Protein AF-A0A2W4LEG4-F1 (afdb_monomer_lite)

pLDDT: mean 87.24, std 9.11, range [45.69, 94.88]

Sequence (70 aa):
PACPRLGSVRNALIIEFHSQDVEWWDALVTGEEGLIHNGYIQLSDRPGHGLELNEDVARAHLQEGSTFFE

Foldseek 3Di:
DDFPVLVVDPPRDADDDDCPVPPCPQVQWPDPRGQADPRDGDADPDPDRNTDGPVVSCVVPDDPPDDDVD

Secondary structure (DSSP, 8-state):
--THHHHT-TT--------TT-TTTGGGEESSS-S-BTTBPPPP-SSTTS-EE-HHHHHHTPPTT--S--

Radius of gyration: 13.99 Å; chains: 1; bounding box: 37×26×31 Å

Structure (mmCIF, N/CA/C/O backbone):
data_AF-A0A2W4LEG4-F1
#
_entry.id   AF-A0A2W4LEG4-F1
#
loop_
_atom_site.group_PDB
_atom_site.id
_atom_site.type_symbol
_atom_site.label_atom_id
_atom_site.label_alt_id
_atom_site.label_comp_id
_atom_site.label_asym_id
_atom_site.label_entity_id
_atom_site.label_seq_id
_atom_site.pdbx_PDB_ins_code
_atom_site.Cartn_x
_atom_site.Cartn_y
_atom_site.Cartn_z
_atom_site.occupancy
_atom_site.B_iso_or_equiv
_atom_site.auth_seq_id
_atom_site.auth_comp_id
_atom_site.auth_asym_id
_atom_site.auth_atom_id
_atom_site.pdbx_PDB_model_num
ATOM 1 N N . PRO A 1 1 ? 9.824 -4.614 -9.091 1.00 45.69 1 PRO A N 1
ATOM 2 C CA . PRO A 1 1 ? 10.626 -3.772 -8.175 1.00 45.69 1 PRO A CA 1
ATOM 3 C C . PRO A 1 1 ? 9.746 -3.329 -7.002 1.00 45.69 1 PRO A C 1
ATOM 5 O O . PRO A 1 1 ? 8.861 -2.508 -7.173 1.00 45.69 1 PRO A O 1
ATOM 8 N N . ALA A 1 2 ? 9.907 -3.956 -5.838 1.00 60.22 2 ALA A N 1
ATOM 9 C CA . ALA A 1 2 ? 9.053 -3.706 -4.676 1.00 60.22 2 ALA A CA 1
ATOM 10 C C . ALA A 1 2 ? 9.195 -2.288 -4.096 1.00 60.22 2 ALA A C 1
ATOM 12 O O . ALA A 1 2 ? 10.101 -1.559 -4.492 1.00 60.22 2 ALA A O 1
ATOM 13 N N . CYS A 1 3 ? 8.320 -1.966 -3.129 1.00 68.19 3 CYS A N 1
ATOM 14 C CA . CYS A 1 3 ? 8.273 -0.759 -2.285 1.00 68.19 3 CYS A CA 1
ATOM 15 C C . CYS A 1 3 ? 9.614 0.014 -2.177 1.00 68.19 3 CYS A C 1
ATOM 17 O O . CYS A 1 3 ? 10.655 -0.622 -1.979 1.00 68.19 3 CYS A O 1
ATOM 19 N N . PRO A 1 4 ? 9.618 1.369 -2.216 1.00 72.50 4 PRO A N 1
ATOM 20 C CA . PRO A 1 4 ? 10.827 2.189 -2.407 1.00 72.50 4 PRO A CA 1
ATOM 21 C C . PRO A 1 4 ? 12.027 1.853 -1.507 1.00 72.50 4 PRO A C 1
ATOM 23 O O . PRO A 1 4 ? 13.181 1.933 -1.935 1.00 72.50 4 PRO A O 1
ATOM 26 N N . ARG A 1 5 ? 11.772 1.420 -0.264 1.00 76.31 5 ARG A N 1
ATOM 27 C CA . ARG A 1 5 ? 12.823 0.965 0.657 1.00 76.31 5 ARG A CA 1
ATOM 28 C C . ARG A 1 5 ? 13.585 -0.235 0.098 1.00 76.31 5 ARG A C 1
ATOM 30 O O . ARG A 1 5 ? 14.810 -0.226 0.110 1.00 76.31 5 ARG A O 1
ATOM 37 N N . LEU A 1 6 ? 12.876 -1.256 -0.377 1.00 78.00 6 LEU A N 1
ATOM 38 C CA . LEU A 1 6 ? 13.500 -2.457 -0.920 1.00 78.00 6 LEU A CA 1
ATOM 39 C C . LEU A 1 6 ? 14.246 -2.145 -2.221 1.00 78.00 6 LEU A C 1
ATOM 41 O O . LEU A 1 6 ? 15.369 -2.605 -2.399 1.00 78.00 6 LEU A O 1
ATOM 45 N N . GLY A 1 7 ? 13.666 -1.298 -3.080 1.00 81.50 7 GLY A N 1
ATOM 46 C CA . GLY A 1 7 ? 14.314 -0.834 -4.312 1.00 81.50 7 GLY A CA 1
ATOM 47 C C . GLY A 1 7 ? 15.645 -0.103 -4.085 1.00 81.50 7 GLY A C 1
ATOM 48 O O . GLY A 1 7 ? 16.481 -0.063 -4.982 1.00 81.50 7 GLY A O 1
ATOM 49 N N . SER A 1 8 ? 15.875 0.422 -2.878 1.00 86.50 8 SER A N 1
ATOM 50 C CA . SER A 1 8 ? 17.111 1.124 -2.504 1.00 86.50 8 SER A CA 1
ATOM 51 C C . SER A 1 8 ? 18.195 0.205 -1.916 1.00 86.50 8 SER A C 1
ATOM 53 O O . SER A 1 8 ? 19.324 0.645 -1.686 1.00 86.50 8 SER A O 1
ATOM 55 N N . VAL A 1 9 ? 17.887 -1.070 -1.651 1.00 91.94 9 VAL A N 1
ATOM 56 C CA . VAL A 1 9 ? 18.797 -2.031 -1.009 1.00 91.94 9 VAL A CA 1
ATOM 57 C C . VAL A 1 9 ? 19.357 -2.996 -2.054 1.00 91.94 9 VAL A C 1
ATOM 59 O O . VAL A 1 9 ? 18.649 -3.833 -2.599 1.00 91.94 9 VAL A O 1
ATOM 62 N N . ARG A 1 10 ? 20.669 -2.917 -2.307 1.00 88.19 10 ARG A N 1
ATOM 63 C CA . ARG A 1 10 ? 21.342 -3.660 -3.395 1.00 88.19 10 ARG A CA 1
ATOM 64 C C . ARG A 1 10 ? 21.258 -5.185 -3.296 1.00 88.19 10 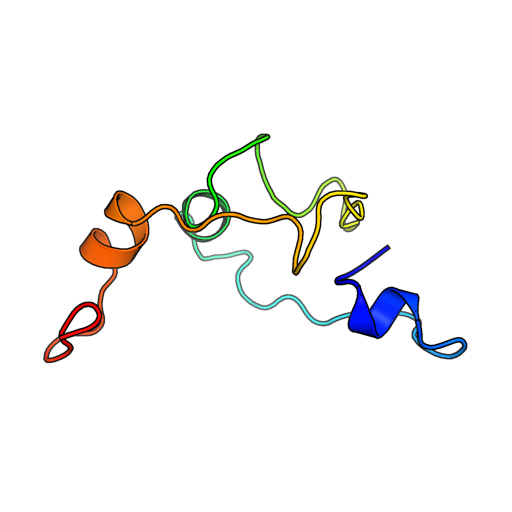ARG A C 1
ATOM 66 O O . ARG A 1 10 ? 21.393 -5.860 -4.307 1.00 88.19 10 ARG A O 1
ATOM 73 N N . ASN A 1 11 ? 21.104 -5.724 -2.091 1.00 91.31 11 ASN A N 1
ATOM 74 C CA . ASN A 1 11 ? 21.026 -7.162 -1.832 1.00 91.31 11 ASN A CA 1
ATOM 75 C C . ASN A 1 11 ? 19.599 -7.634 -1.521 1.00 91.31 11 ASN A C 1
ATOM 77 O O . ASN A 1 11 ? 19.419 -8.752 -1.042 1.00 91.31 11 ASN A O 1
ATOM 81 N N . ALA A 1 12 ? 18.593 -6.794 -1.761 1.00 87.12 12 ALA A N 1
ATOM 82 C CA . ALA A 1 12 ? 17.215 -7.231 -1.706 1.00 87.12 12 ALA A CA 1
ATOM 83 C C . ALA A 1 12 ? 16.852 -8.015 -2.973 1.00 87.12 12 ALA A C 1
ATOM 85 O O . ALA A 1 12 ? 17.062 -7.538 -4.085 1.00 87.12 12 ALA A O 1
ATOM 86 N N . LEU A 1 13 ? 16.302 -9.218 -2.792 1.00 90.00 13 LEU A N 1
ATOM 87 C CA . LEU A 1 13 ? 15.969 -10.129 -3.894 1.00 90.00 13 LEU A CA 1
ATOM 88 C C . LEU A 1 13 ? 14.457 -10.294 -4.079 1.00 90.00 13 LEU A C 1
ATOM 90 O O . LEU A 1 13 ? 13.969 -10.255 -5.203 1.00 90.00 13 LEU A O 1
ATOM 94 N N . ILE A 1 14 ? 13.723 -10.459 -2.977 1.00 91.00 14 ILE A N 1
ATOM 95 C CA . ILE A 1 14 ? 12.274 -10.687 -2.945 1.00 91.00 14 ILE A CA 1
ATOM 96 C C . ILE A 1 14 ? 11.660 -9.979 -1.733 1.00 91.00 14 ILE A C 1
ATOM 98 O O . ILE A 1 14 ? 12.370 -9.662 -0.776 1.00 91.00 14 ILE A O 1
ATOM 102 N N . ILE A 1 15 ? 10.348 -9.749 -1.774 1.00 91.44 15 ILE A N 1
ATOM 103 C CA . ILE A 1 15 ? 9.559 -9.298 -0.625 1.00 91.44 15 ILE A CA 1
ATOM 104 C C . ILE A 1 15 ? 8.400 -10.255 -0.397 1.00 91.44 15 ILE A C 1
ATOM 106 O O . ILE A 1 15 ? 7.843 -10.804 -1.344 1.00 91.44 15 ILE A O 1
ATOM 110 N N . GLU A 1 16 ? 8.076 -10.456 0.869 1.00 93.88 16 GLU A N 1
ATOM 111 C CA . GLU A 1 16 ? 6.949 -11.263 1.305 1.00 93.88 16 GLU A CA 1
ATOM 112 C C . GLU A 1 16 ? 5.613 -10.627 0.895 1.00 93.88 16 GLU A C 1
ATOM 114 O O . GLU A 1 16 ? 5.444 -9.408 0.963 1.00 93.88 16 GLU A O 1
ATOM 119 N N . PHE A 1 17 ? 4.660 -11.472 0.503 1.00 91.75 17 PHE A N 1
ATOM 120 C CA . PHE A 1 17 ? 3.265 -11.105 0.291 1.00 91.75 17 PHE A CA 1
ATOM 121 C C . PHE A 1 17 ? 2.373 -12.205 0.872 1.00 91.75 17 PHE A C 1
ATOM 123 O O . PHE A 1 17 ? 2.448 -13.353 0.445 1.00 91.75 17 PHE A O 1
ATOM 130 N N . HIS A 1 18 ? 1.552 -11.848 1.861 1.00 92.62 18 HIS A N 1
ATOM 131 C CA . HIS A 1 18 ? 0.742 -12.788 2.646 1.00 92.62 18 HIS A CA 1
ATOM 132 C C . HIS A 1 18 ? -0.750 -12.409 2.653 1.00 92.62 18 HIS A C 1
ATOM 134 O O . HIS A 1 18 ? -1.471 -12.675 3.612 1.00 92.62 18 HIS A O 1
ATOM 140 N N . SER A 1 19 ? -1.220 -11.759 1.586 1.00 91.31 19 SER A N 1
ATOM 141 C CA . SER A 1 19 ? -2.609 -11.284 1.464 1.00 91.31 19 SER A CA 1
ATOM 142 C C . SER A 1 19 ? -3.271 -11.700 0.151 1.00 91.31 19 SER A C 1
ATOM 144 O O . SER A 1 19 ? -4.270 -11.119 -0.246 1.00 91.31 19 SER A O 1
ATOM 146 N N . GLN A 1 20 ? -2.741 -12.738 -0.501 1.00 88.88 20 GLN A N 1
ATOM 147 C CA . GLN A 1 20 ? -3.289 -13.290 -1.746 1.00 88.88 20 GLN A CA 1
ATOM 148 C C . GLN A 1 20 ? -4.740 -13.788 -1.607 1.00 88.88 20 GLN A C 1
ATOM 150 O O . GLN A 1 20 ? -5.479 -13.786 -2.582 1.00 88.88 20 GLN A O 1
ATOM 155 N N . ASP A 1 21 ? -5.138 -14.200 -0.398 1.00 91.94 21 ASP A N 1
ATOM 156 C CA . ASP A 1 21 ? -6.470 -14.738 -0.095 1.00 91.94 21 ASP A CA 1
ATOM 157 C C . ASP A 1 21 ? -7.437 -13.657 0.432 1.00 91.94 21 ASP A C 1
ATOM 159 O O . ASP A 1 21 ? -8.551 -13.958 0.858 1.00 91.94 21 ASP A O 1
ATOM 163 N N . VAL A 1 22 ? -7.010 -12.391 0.454 1.00 92.56 22 VAL A N 1
ATOM 164 C CA . VAL A 1 22 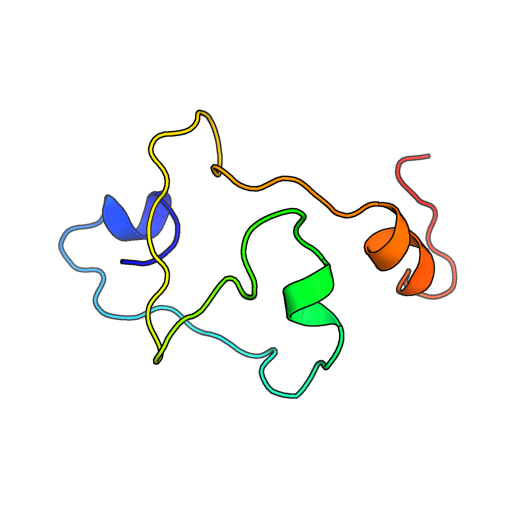? -7.799 -11.264 0.962 1.00 92.56 22 VAL A CA 1
ATOM 165 C C . VAL A 1 22 ? -8.364 -10.488 -0.225 1.00 92.56 22 VAL A C 1
ATOM 167 O O . VAL A 1 22 ? -7.694 -9.629 -0.790 1.00 92.56 22 VAL A O 1
ATOM 170 N N . GLU A 1 23 ? -9.615 -10.780 -0.590 1.00 91.31 23 GLU A N 1
ATOM 171 C CA . GLU A 1 23 ? -10.268 -10.258 -1.807 1.00 91.31 23 GLU A CA 1
ATOM 172 C C . GLU A 1 23 ? -10.280 -8.722 -1.908 1.00 91.31 23 GLU A C 1
ATOM 174 O O . GLU A 1 23 ? -10.225 -8.164 -3.000 1.00 91.31 23 GLU A O 1
ATOM 179 N N . TRP A 1 24 ? -10.335 -8.025 -0.773 1.00 91.62 24 TRP A N 1
ATOM 180 C CA . TRP A 1 24 ? -10.394 -6.562 -0.708 1.00 91.62 24 TRP A CA 1
ATOM 181 C C . TRP A 1 24 ? -9.018 -5.891 -0.600 1.00 91.62 24 TRP A C 1
ATOM 183 O O . TRP A 1 24 ? -8.946 -4.662 -0.577 1.00 91.62 24 TRP A O 1
ATOM 193 N N . TRP A 1 25 ? -7.924 -6.658 -0.525 1.00 92.38 25 TRP A N 1
ATOM 194 C CA . TRP A 1 25 ? -6.591 -6.108 -0.265 1.00 92.38 25 TRP A CA 1
ATOM 195 C C . TRP A 1 25 ? -6.134 -5.140 -1.356 1.00 92.38 25 TRP A C 1
ATOM 197 O O . TRP A 1 25 ? -5.669 -4.048 -1.040 1.00 92.38 25 TRP A O 1
ATOM 207 N N . ASP A 1 26 ? -6.332 -5.488 -2.629 1.00 90.69 26 ASP A N 1
ATOM 208 C CA . ASP A 1 26 ? -5.993 -4.596 -3.745 1.00 90.69 26 ASP A CA 1
ATOM 209 C C . ASP A 1 26 ? -6.861 -3.327 -3.755 1.00 90.69 26 ASP A C 1
ATOM 211 O O . ASP A 1 26 ? -6.406 -2.263 -4.167 1.00 90.69 26 ASP A O 1
ATOM 215 N N . ALA A 1 27 ? -8.092 -3.407 -3.237 1.00 92.06 27 ALA A N 1
ATOM 216 C CA . ALA A 1 27 ? -9.018 -2.278 -3.185 1.00 92.06 27 ALA A CA 1
ATOM 217 C C . ALA A 1 27 ? -8.670 -1.246 -2.093 1.00 92.06 27 ALA A C 1
ATOM 219 O O . ALA A 1 27 ? -9.241 -0.153 -2.092 1.00 92.06 27 ALA A O 1
ATOM 220 N N . LEU A 1 28 ? -7.736 -1.553 -1.178 1.00 92.38 28 LEU A N 1
ATOM 221 C CA . LEU A 1 28 ? -7.262 -0.616 -0.148 1.00 92.38 28 LEU A CA 1
ATOM 222 C C . LEU A 1 28 ? -6.538 0.604 -0.716 1.00 92.38 28 LEU A C 1
ATOM 224 O O . LEU A 1 28 ? -6.401 1.603 -0.012 1.00 92.38 28 LEU A O 1
ATOM 228 N N . VAL A 1 29 ? -6.028 0.529 -1.941 1.00 91.44 29 VAL A N 1
ATOM 229 C CA . VAL A 1 29 ? -5.298 1.624 -2.577 1.00 91.44 29 VAL A CA 1
ATOM 230 C C . VAL A 1 29 ? -6.132 2.175 -3.725 1.00 91.44 29 VAL A C 1
ATOM 232 O O . VAL A 1 29 ? -6.665 1.426 -4.537 1.00 91.44 29 VAL A O 1
ATOM 235 N N . THR A 1 30 ? -6.239 3.497 -3.819 1.00 87.38 30 THR A N 1
ATOM 236 C CA . THR A 1 30 ? -6.855 4.155 -4.977 1.00 87.38 30 THR A CA 1
ATOM 237 C C . THR A 1 30 ? -5.858 4.217 -6.137 1.00 87.38 30 THR A C 1
ATOM 239 O O . THR A 1 30 ? -4.720 4.655 -5.937 1.00 87.38 30 THR A O 1
ATOM 242 N N . GLY A 1 31 ? -6.263 3.861 -7.358 1.00 75.12 31 GLY A N 1
ATOM 243 C CA . GLY A 1 31 ? -5.395 3.946 -8.539 1.00 75.12 31 GLY A CA 1
ATOM 244 C C . GLY A 1 31 ? -5.609 2.810 -9.537 1.00 75.12 31 GLY A C 1
ATOM 245 O O . GLY A 1 31 ? -6.718 2.294 -9.644 1.00 75.12 31 GLY A O 1
ATOM 246 N N . GLU A 1 32 ? -4.555 2.471 -10.290 1.00 63.50 32 GLU A N 1
ATOM 247 C CA . GLU A 1 32 ? -4.562 1.354 -11.248 1.00 63.50 32 GLU A CA 1
ATOM 248 C C . GLU A 1 32 ? -4.917 0.017 -10.575 1.00 63.50 32 GLU A C 1
ATOM 250 O O . GLU A 1 32 ? -4.685 -0.178 -9.382 1.00 63.50 32 GLU A O 1
ATOM 255 N N . GLU A 1 33 ? -5.505 -0.891 -11.358 1.00 65.00 33 GLU A N 1
ATOM 256 C CA . GLU A 1 33 ? -6.012 -2.186 -10.897 1.00 65.00 33 GLU A CA 1
ATOM 257 C C . GLU A 1 33 ? -4.890 -3.090 -10.358 1.00 65.00 33 GLU A C 1
ATOM 259 O O . GLU A 1 33 ? -4.206 -3.775 -11.119 1.00 65.00 33 GLU A O 1
ATOM 264 N N . GLY A 1 34 ? -4.753 -3.127 -9.032 1.00 71.38 34 GLY A N 1
ATOM 265 C CA . GLY A 1 34 ? -3.880 -4.044 -8.300 1.00 71.38 34 GLY A CA 1
ATOM 266 C C . GLY A 1 34 ? -2.449 -3.532 -8.130 1.00 71.38 34 GLY A C 1
ATOM 267 O O . GLY A 1 34 ? -1.841 -2.998 -9.050 1.00 71.38 34 GLY A O 1
ATOM 268 N N . LEU A 1 35 ? -1.876 -3.707 -6.934 1.00 86.06 35 LEU A N 1
ATOM 269 C CA . LEU A 1 35 ? -0.499 -3.263 -6.652 1.00 86.06 35 LEU A CA 1
ATOM 270 C C . LEU A 1 35 ? 0.557 -4.230 -7.218 1.00 86.06 35 LEU A C 1
ATOM 272 O O . LEU A 1 35 ? 1.709 -3.852 -7.459 1.00 86.06 35 LEU A O 1
ATOM 276 N N . ILE A 1 36 ? 0.181 -5.502 -7.371 1.00 88.94 36 ILE A N 1
ATOM 277 C CA . ILE A 1 36 ? 1.060 -6.592 -7.793 1.00 88.94 36 ILE A CA 1
ATOM 278 C C . ILE A 1 36 ? 0.595 -7.097 -9.157 1.00 88.94 36 ILE A C 1
ATOM 280 O O . ILE A 1 36 ? -0.455 -7.719 -9.283 1.00 88.94 36 ILE A O 1
ATOM 284 N N . HIS A 1 37 ? 1.436 -6.927 -10.173 1.00 88.56 37 HIS A N 1
ATOM 285 C CA . HIS A 1 37 ? 1.196 -7.445 -11.516 1.00 88.56 37 HIS A CA 1
ATOM 286 C C . HIS A 1 37 ? 2.203 -8.551 -11.825 1.00 88.56 37 HIS A C 1
ATOM 288 O O . HIS A 1 37 ? 3.414 -8.324 -11.837 1.00 88.56 37 HIS A O 1
ATOM 294 N N . ASN A 1 38 ? 1.715 -9.767 -12.083 1.00 89.06 38 ASN A N 1
ATOM 295 C CA . ASN A 1 38 ? 2.550 -10.934 -12.407 1.00 89.06 38 ASN A CA 1
ATOM 296 C C . ASN A 1 38 ? 3.679 -11.198 -11.384 1.00 89.06 38 ASN A C 1
ATOM 298 O O . ASN A 1 38 ? 4.784 -11.582 -11.761 1.00 89.06 38 ASN A O 1
ATOM 302 N N . GLY A 1 39 ? 3.422 -10.959 -10.092 1.00 89.69 39 GLY A N 1
ATOM 303 C CA . GLY A 1 39 ? 4.412 -11.131 -9.017 1.00 89.69 39 GLY A CA 1
ATOM 304 C C . GLY A 1 39 ? 5.402 -9.971 -8.858 1.00 89.69 39 GLY A C 1
ATOM 305 O O . GLY A 1 39 ? 6.335 -10.066 -8.061 1.00 89.69 39 GLY A O 1
ATOM 306 N N . TYR A 1 40 ? 5.206 -8.864 -9.577 1.00 89.12 40 TYR A N 1
ATOM 307 C CA . TYR A 1 40 ? 6.034 -7.667 -9.480 1.00 89.12 40 TYR A CA 1
ATOM 308 C C . TYR A 1 40 ? 5.204 -6.457 -9.070 1.00 89.12 40 TYR A C 1
ATOM 310 O O . TYR A 1 40 ? 4.107 -6.234 -9.564 1.00 89.12 40 TYR A O 1
ATOM 318 N N . ILE A 1 41 ? 5.782 -5.626 -8.212 1.00 89.88 41 ILE A N 1
ATOM 319 C CA . ILE A 1 41 ? 5.294 -4.270 -7.954 1.00 89.88 41 ILE A CA 1
ATOM 320 C C . ILE A 1 41 ? 6.080 -3.327 -8.872 1.00 89.88 41 ILE A C 1
ATOM 322 O O . ILE A 1 41 ? 7.281 -3.541 -9.081 1.00 89.88 41 ILE A O 1
ATOM 326 N N . GLN A 1 42 ? 5.426 -2.31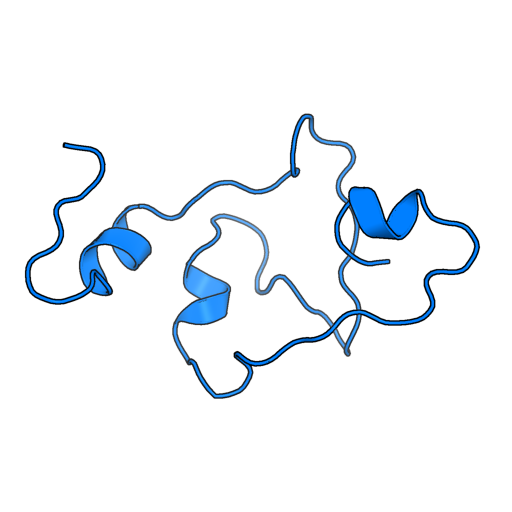5 -9.434 1.00 87.81 42 GLN A N 1
ATOM 327 C CA . GLN A 1 42 ? 6.080 -1.234 -10.172 1.00 87.81 42 GLN A CA 1
ATOM 328 C C . GLN A 1 42 ? 6.219 -0.018 -9.251 1.00 87.81 42 GLN A C 1
ATOM 330 O O . GLN A 1 42 ? 5.277 0.361 -8.562 1.00 87.81 42 GLN A O 1
ATOM 335 N N . LEU A 1 43 ? 7.405 0.593 -9.218 1.00 87.12 43 LEU A N 1
ATOM 336 C CA . LEU A 1 43 ? 7.613 1.813 -8.441 1.00 87.12 43 LEU A CA 1
ATOM 337 C C . LEU A 1 43 ? 7.114 3.032 -9.213 1.00 87.12 43 LEU A C 1
ATOM 339 O O . LEU A 1 43 ? 7.368 3.162 -10.409 1.00 87.12 43 LEU A O 1
ATOM 343 N N . SER A 1 44 ? 6.428 3.914 -8.491 1.00 85.12 44 SER A N 1
ATOM 344 C CA . SER A 1 44 ? 5.960 5.210 -8.975 1.00 85.12 44 SER A CA 1
ATOM 345 C C . SER A 1 44 ? 6.983 6.303 -8.647 1.00 85.12 44 SER A C 1
ATOM 347 O O . SER A 1 44 ? 7.557 6.297 -7.560 1.00 85.12 44 SER A O 1
ATOM 349 N N . ASP A 1 45 ? 7.124 7.288 -9.537 1.00 88.19 45 ASP A N 1
ATOM 350 C CA . ASP A 1 45 ? 7.949 8.490 -9.322 1.00 88.19 45 ASP A CA 1
ATOM 351 C C . ASP A 1 45 ? 7.243 9.574 -8.482 1.00 88.19 45 ASP A C 1
ATOM 353 O O . ASP A 1 45 ? 7.828 10.609 -8.155 1.00 88.19 45 ASP A O 1
ATOM 357 N N . ARG A 1 46 ? 5.966 9.365 -8.126 1.00 89.44 46 ARG A N 1
ATOM 358 C CA . ARG A 1 46 ? 5.225 10.272 -7.238 1.00 89.44 46 ARG A CA 1
ATOM 359 C C . ARG A 1 46 ? 5.880 10.341 -5.847 1.00 89.44 46 ARG A C 1
ATOM 361 O O . ARG A 1 46 ? 6.353 9.317 -5.352 1.00 89.44 46 ARG A O 1
ATOM 368 N N . PRO A 1 47 ? 5.850 11.509 -5.179 1.00 89.69 47 PRO A N 1
ATOM 369 C CA . PRO A 1 47 ? 6.387 11.662 -3.830 1.00 89.69 47 PRO A CA 1
ATOM 370 C C . PRO A 1 47 ? 5.809 10.672 -2.806 1.00 89.69 47 PRO A C 1
ATOM 372 O O . PRO A 1 47 ? 4.667 10.220 -2.910 1.00 89.69 47 PRO A O 1
ATOM 375 N N . GLY A 1 48 ? 6.592 10.388 -1.762 1.00 88.44 48 GLY A N 1
ATOM 376 C CA . GLY A 1 48 ? 6.193 9.487 -0.681 1.00 88.44 48 GLY A CA 1
ATOM 377 C C . GLY A 1 48 ? 6.202 8.019 -1.112 1.00 88.44 48 GLY A C 1
ATOM 378 O O . GLY A 1 48 ? 7.128 7.565 -1.778 1.00 88.44 48 GLY A O 1
ATOM 379 N N . HIS A 1 49 ? 5.179 7.265 -0.704 1.00 86.12 49 HIS A N 1
ATOM 380 C CA . HIS A 1 49 ? 5.015 5.868 -1.123 1.00 86.12 49 HIS A CA 1
ATOM 381 C C . HIS A 1 49 ? 4.447 5.727 -2.540 1.00 86.12 49 HIS A C 1
ATOM 383 O O . HIS A 1 49 ? 4.437 4.620 -3.071 1.00 86.12 49 HIS A O 1
ATOM 389 N N . GLY A 1 50 ? 3.979 6.822 -3.149 1.00 88.06 50 GLY A N 1
ATOM 390 C CA . GLY A 1 50 ? 3.346 6.792 -4.464 1.00 88.06 50 GLY A CA 1
ATOM 391 C C . GLY A 1 50 ? 2.014 6.037 -4.493 1.00 88.06 50 GLY A C 1
ATOM 392 O O . GLY A 1 50 ? 1.599 5.626 -5.573 1.00 88.06 50 GLY A O 1
ATOM 393 N N . LEU A 1 51 ? 1.363 5.869 -3.337 1.00 89.44 51 LEU A N 1
ATOM 394 C CA . LEU A 1 51 ? 0.064 5.217 -3.137 1.00 89.44 51 LEU A CA 1
ATOM 395 C C . LEU A 1 51 ? -0.849 6.148 -2.334 1.00 89.44 51 LEU A C 1
ATOM 397 O O . LEU A 1 51 ? -0.358 6.982 -1.570 1.00 89.44 51 LEU A O 1
ATOM 401 N N . GLU A 1 52 ? -2.155 5.974 -2.485 1.00 91.75 52 GLU A N 1
ATOM 402 C CA . GLU A 1 52 ? -3.175 6.734 -1.762 1.00 91.75 52 GLU A CA 1
ATOM 403 C C . GLU A 1 52 ? -4.226 5.772 -1.198 1.00 91.75 52 GLU A C 1
ATOM 405 O O . GLU A 1 52 ? -4.577 4.785 -1.845 1.00 91.75 52 GLU A O 1
ATOM 410 N N . LEU A 1 53 ? -4.637 5.997 0.052 1.00 92.69 53 LEU A N 1
ATOM 411 C CA . LEU A 1 53 ? -5.511 5.089 0.793 1.00 92.69 53 LEU A CA 1
ATOM 412 C C . LEU A 1 53 ? -6.958 5.248 0.320 1.00 92.69 53 LEU A C 1
ATOM 414 O O . LEU A 1 53 ? -7.494 6.353 0.310 1.00 92.69 53 LEU A O 1
ATOM 418 N N . ASN A 1 54 ? -7.613 4.133 0.017 1.00 93.75 54 ASN A N 1
ATOM 419 C CA . ASN A 1 54 ? -9.053 4.089 -0.165 1.00 93.75 54 ASN A CA 1
ATOM 420 C C . ASN A 1 54 ? -9.737 4.052 1.208 1.00 93.75 54 ASN A C 1
ATOM 422 O O . ASN A 1 54 ? -9.874 2.990 1.824 1.00 93.75 54 ASN A O 1
ATOM 426 N N . GLU A 1 55 ? -10.143 5.222 1.704 1.00 94.88 55 GLU A N 1
ATOM 427 C CA . GLU A 1 55 ? -10.785 5.338 3.017 1.00 94.88 55 GLU A CA 1
ATOM 428 C C . GLU A 1 55 ? -12.100 4.556 3.113 1.00 94.88 55 GLU A C 1
ATOM 430 O O . GLU A 1 55 ? -12.406 4.039 4.186 1.00 94.88 55 GLU A O 1
ATOM 435 N N . ASP A 1 56 ? -12.854 4.419 2.020 1.00 94.31 56 ASP A N 1
ATOM 436 C CA . ASP A 1 56 ? -14.130 3.695 2.025 1.00 94.31 56 ASP A CA 1
ATOM 437 C C . ASP A 1 56 ? -13.907 2.203 2.310 1.00 94.31 56 ASP A C 1
ATOM 439 O O . ASP A 1 56 ? -14.557 1.617 3.180 1.00 94.31 56 ASP A O 1
ATOM 443 N N . VAL A 1 57 ? -12.926 1.595 1.634 1.00 94.62 57 VAL A N 1
ATOM 444 C CA . VAL A 1 57 ? -12.543 0.190 1.854 1.00 94.62 57 VAL A CA 1
ATOM 445 C C . VAL A 1 57 ? -11.902 0.011 3.225 1.00 94.62 57 VAL A C 1
ATOM 447 O O . VAL A 1 57 ? -12.213 -0.959 3.918 1.00 94.62 57 VAL A O 1
ATOM 450 N N . ALA A 1 58 ? -11.048 0.950 3.641 1.00 94.44 58 ALA A N 1
ATOM 451 C CA . ALA A 1 58 ? -10.398 0.901 4.943 1.00 94.44 58 ALA A CA 1
ATOM 452 C C . ALA A 1 58 ? -11.420 0.952 6.088 1.00 94.44 58 ALA A C 1
ATOM 454 O O . ALA A 1 58 ? -11.337 0.143 7.009 1.00 94.44 58 ALA A O 1
ATOM 455 N N . ARG A 1 59 ? -12.421 1.840 6.006 1.00 94.19 59 ARG A N 1
ATOM 456 C CA . ARG A 1 59 ? -13.513 1.933 6.988 1.00 94.19 59 ARG A CA 1
ATOM 457 C C . ARG A 1 59 ? -14.385 0.679 7.003 1.00 94.19 59 ARG A C 1
ATOM 459 O O . ARG A 1 59 ? -14.767 0.232 8.080 1.00 94.19 59 ARG A O 1
ATOM 466 N N . ALA A 1 60 ? -14.680 0.102 5.837 1.00 94.88 60 ALA A N 1
ATOM 467 C CA . ALA A 1 60 ? -15.501 -1.106 5.731 1.00 94.88 60 ALA A CA 1
ATOM 468 C C . ALA A 1 60 ? -14.855 -2.350 6.373 1.00 94.88 60 ALA A C 1
ATOM 470 O O . ALA A 1 60 ? -15.573 -3.253 6.795 1.00 94.88 60 ALA A O 1
ATOM 471 N N . HIS A 1 61 ? -13.522 -2.386 6.471 1.00 94.56 61 HIS A N 1
ATOM 472 C CA . HIS A 1 61 ? -12.756 -3.529 6.983 1.00 94.56 61 HIS A CA 1
ATOM 473 C C . HIS A 1 61 ? -12.007 -3.215 8.285 1.00 94.56 61 HIS A C 1
ATOM 475 O O . HIS A 1 61 ? -11.009 -3.864 8.608 1.00 94.56 61 HIS A O 1
ATOM 481 N N . LEU A 1 62 ? -12.477 -2.222 9.045 1.00 94.19 62 LEU A N 1
ATOM 482 C CA . LEU A 1 62 ? -11.935 -1.926 10.366 1.00 94.19 62 LEU A CA 1
ATOM 483 C C . LEU A 1 62 ? -12.078 -3.122 11.303 1.00 94.19 62 LEU A C 1
ATOM 485 O O . LEU A 1 62 ? -13.089 -3.825 11.319 1.00 94.19 62 LEU A O 1
ATOM 489 N N . GLN A 1 63 ? -11.062 -3.312 12.138 1.00 92.94 63 GLN A N 1
ATOM 490 C CA . GLN A 1 63 ? -11.124 -4.297 13.203 1.00 92.94 63 GLN A CA 1
ATOM 491 C C . GLN A 1 63 ? -12.220 -3.909 14.204 1.00 92.94 63 GLN A C 1
ATOM 493 O O . GLN A 1 63 ? -12.360 -2.739 14.570 1.00 92.94 63 GLN A O 1
ATOM 498 N N . GLU A 1 64 ? -12.975 -4.896 14.683 1.00 91.31 64 GLU A N 1
ATOM 499 C CA . GLU A 1 64 ? -14.011 -4.670 15.688 1.00 91.31 64 GLU A CA 1
ATOM 500 C C . GLU A 1 64 ? -13.426 -3.977 16.933 1.00 91.31 64 GLU A C 1
ATOM 502 O O . GLU A 1 64 ? -12.413 -4.407 17.489 1.00 91.31 64 GLU A O 1
ATOM 507 N N . GLY A 1 65 ? -14.055 -2.873 17.345 1.00 91.56 65 GLY A N 1
ATOM 508 C CA . GLY A 1 65 ? -13.610 -2.055 18.476 1.00 91.56 65 GLY A CA 1
ATOM 509 C C . GLY A 1 65 ? -12.542 -1.002 18.155 1.00 91.56 65 GLY A C 1
ATOM 510 O O . GLY A 1 65 ? -12.079 -0.337 19.078 1.00 91.56 65 GLY A O 1
ATOM 511 N N . SER A 1 66 ? -12.157 -0.825 16.886 1.00 92.00 66 SER A N 1
ATOM 512 C CA . SER A 1 66 ? -11.240 0.243 16.453 1.00 92.00 66 SER A CA 1
ATOM 513 C C . SER A 1 66 ? -11.970 1.477 15.901 1.00 92.00 66 SER A C 1
ATOM 515 O O . SER A 1 66 ? -13.095 1.381 15.409 1.00 92.00 66 SER A O 1
ATOM 517 N N . THR A 1 67 ? -11.327 2.644 15.995 1.00 91.31 67 THR A N 1
ATOM 518 C CA . THR A 1 67 ? -11.767 3.913 15.394 1.00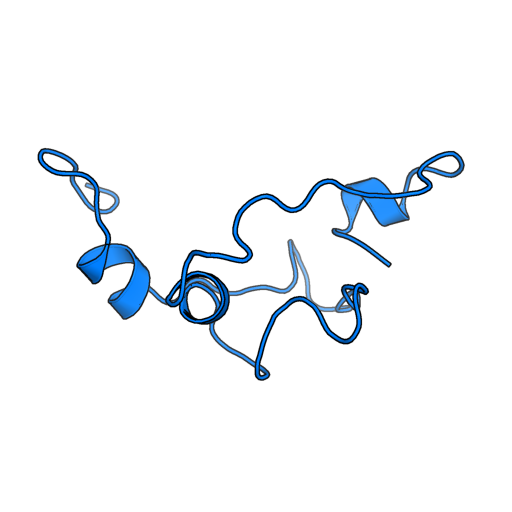 91.31 67 THR A CA 1
ATOM 519 C C . THR A 1 67 ? -10.931 4.238 14.157 1.00 91.31 67 THR A C 1
ATOM 521 O O . THR A 1 67 ? -9.7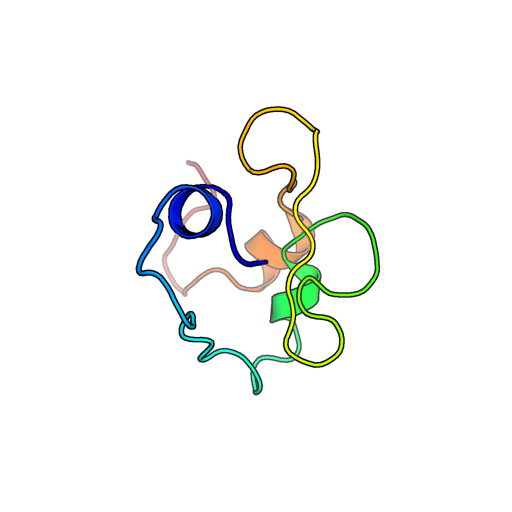88 3.799 14.017 1.00 91.31 67 THR A O 1
ATOM 524 N N . PHE A 1 68 ? -11.496 5.023 13.239 1.00 90.69 68 PHE A N 1
ATOM 525 C CA . PHE A 1 68 ? -10.792 5.458 12.035 1.00 90.69 68 PHE A CA 1
ATOM 526 C C . PHE A 1 68 ? -10.152 6.832 12.241 1.00 90.69 68 PHE A C 1
ATOM 528 O O . PHE A 1 68 ? -10.832 7.844 12.106 1.00 90.69 68 PHE A O 1
ATOM 535 N N . PHE A 1 69 ? -8.852 6.858 12.546 1.00 89.00 69 PHE A N 1
ATOM 53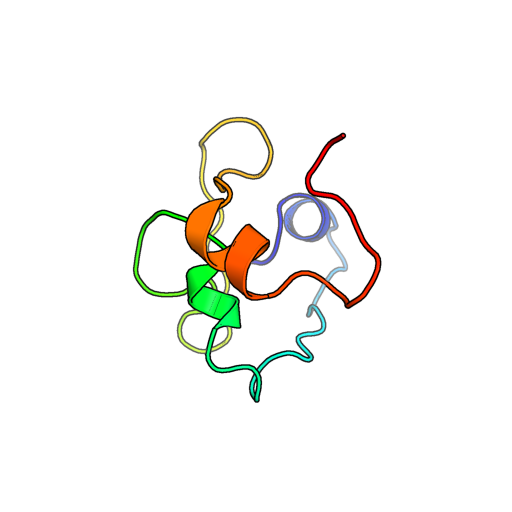6 C CA . PHE A 1 69 ? -8.044 8.077 12.745 1.00 89.00 69 PHE A CA 1
ATOM 537 C C . PHE A 1 69 ? -8.549 9.071 13.815 1.00 89.00 69 PHE A C 1
ATOM 539 O O . PHE A 1 69 ? -8.061 10.200 13.868 1.00 89.00 69 PHE A O 1
ATOM 546 N N . GLU A 1 70 ? -9.477 8.649 14.675 1.00 85.62 70 GLU A N 1
ATOM 547 C CA . GLU A 1 70 ? -9.974 9.393 15.844 1.00 85.62 70 GLU A CA 1
ATOM 548 C C . GLU A 1 70 ? -9.279 8.950 17.132 1.00 85.62 70 GLU A C 1
ATOM 550 O O . GLU A 1 70 ? -9.121 7.716 17.313 1.00 85.62 70 GLU A O 1
#